Protein AF-A0A7Z9WNN6-F1 (afdb_monomer)

pLDDT: mean 88.63, std 10.88, range [36.31, 98.38]

Nearest PDB structures (foldseek):
  5lge-assembly1_A  TM=3.114E-01  e=3.946E+00  Homo sapiens
  3mas-assembly1_B  TM=3.218E-01  e=8.901E+00  Homo sapiens

Solvent-accessible surface area (backbone atoms only — not comparable to full-atom values): 5480 Å² total; per-residue (Å²): 62,36,33,39,29,43,66,72,59,66,71,49,65,70,32,79,80,49,29,61,58,52,51,53,52,53,50,53,53,38,53,52,50,24,66,78,65,77,37,61,52,46,81,41,54,44,81,74,58,46,74,66,59,38,58,78,66,49,49,76,44,80,46,72,51,85,76,91,70,68,70,85,78,54,58,70,76,60,46,45,58,54,52,52,51,59,74,66,55,77,74,132

Mean predicted aligned error: 4.32 Å

Structure (mmCIF, N/CA/C/O backbone):
data_AF-A0A7Z9WNN6-F1
#
_entry.id   AF-A0A7Z9WNN6-F1
#
loop_
_atom_site.group_PDB
_atom_site.id
_atom_site.type_symbol
_atom_site.label_atom_id
_atom_site.label_alt_id
_atom_site.label_comp_id
_atom_site.label_asym_id
_atom_site.label_entity_id
_atom_site.label_seq_id
_atom_site.pdbx_PDB_ins_code
_atom_site.Cartn_x
_atom_site.Cartn_y
_atom_site.Cartn_z
_atom_site.occupancy
_atom_site.B_iso_or_equiv
_atom_site.auth_seq_id
_atom_site.auth_comp_id
_atom_site.auth_asym_id
_atom_site.auth_atom_id
_atom_site.pdbx_PDB_model_num
ATOM 1 N N . MET A 1 1 ? -9.448 -1.527 10.137 1.00 92.81 1 MET A N 1
ATOM 2 C CA . MET A 1 1 ? -7.998 -1.451 9.866 1.00 92.81 1 MET A CA 1
ATOM 3 C C . MET A 1 1 ? -7.772 -0.652 8.586 1.00 92.81 1 MET A C 1
ATOM 5 O O . MET A 1 1 ? -8.656 -0.662 7.733 1.00 92.81 1 MET A O 1
ATOM 9 N N . ILE A 1 2 ? -6.659 0.069 8.467 1.00 95.69 2 ILE A N 1
ATOM 10 C CA . ILE A 1 2 ? -6.250 0.773 7.239 1.00 95.69 2 ILE A CA 1
ATOM 11 C C . ILE A 1 2 ? -5.331 -0.147 6.429 1.00 95.69 2 ILE A C 1
ATOM 13 O O . ILE A 1 2 ? -4.538 -0.880 7.015 1.00 95.69 2 ILE A O 1
ATOM 17 N N . CYS A 1 3 ? -5.411 -0.114 5.100 1.00 96.25 3 CYS A N 1
ATOM 18 C CA . CYS A 1 3 ? -4.400 -0.704 4.225 1.00 96.25 3 CYS A CA 1
ATOM 19 C C . CYS A 1 3 ? -3.697 0.405 3.434 1.00 96.25 3 CYS A C 1
ATOM 21 O O . CYS A 1 3 ? -4.317 1.052 2.587 1.00 96.25 3 CYS A O 1
ATOM 23 N N . TYR A 1 4 ? -2.407 0.611 3.698 1.00 97.12 4 TYR A N 1
ATOM 24 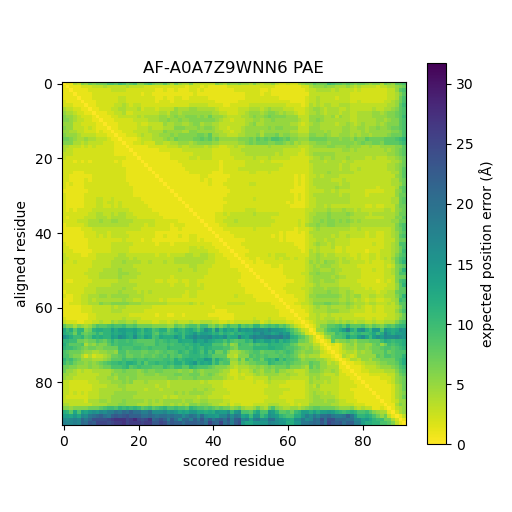C CA . TYR A 1 4 ? -1.536 1.431 2.867 1.00 97.12 4 TYR A CA 1
ATOM 25 C C . TYR A 1 4 ? -1.049 0.603 1.677 1.00 97.12 4 TYR A C 1
ATOM 27 O O . TYR A 1 4 ? -0.340 -0.392 1.840 1.00 97.12 4 TYR A O 1
ATOM 35 N N . VAL A 1 5 ? -1.470 0.994 0.482 1.00 95.19 5 VAL A N 1
ATOM 36 C CA . VAL A 1 5 ? -1.163 0.309 -0.766 1.00 95.19 5 VAL A CA 1
ATOM 37 C C . VAL A 1 5 ? 0.108 0.898 -1.353 1.00 95.19 5 VAL A C 1
ATOM 39 O O . VAL A 1 5 ? 0.102 2.025 -1.839 1.00 95.19 5 VAL A O 1
ATOM 42 N N . ASP A 1 6 ? 1.181 0.117 -1.326 1.00 94.81 6 ASP A N 1
ATOM 43 C CA . ASP A 1 6 ? 2.428 0.437 -2.010 1.00 94.81 6 ASP A CA 1
ATOM 44 C C . ASP A 1 6 ? 2.298 0.101 -3.502 1.00 94.81 6 ASP A C 1
ATOM 46 O O . ASP A 1 6 ? 2.215 -1.079 -3.871 1.00 94.81 6 ASP A O 1
ATOM 50 N N . ILE A 1 7 ? 2.272 1.141 -4.339 1.00 92.44 7 ILE A N 1
ATOM 51 C CA . ILE A 1 7 ? 2.222 1.033 -5.806 1.00 92.44 7 ILE A CA 1
ATOM 52 C C . ILE A 1 7 ? 3.601 1.161 -6.463 1.00 92.44 7 ILE A C 1
ATOM 54 O O . ILE A 1 7 ? 3.668 1.271 -7.678 1.00 92.44 7 ILE A O 1
ATOM 58 N N . GLU A 1 8 ? 4.698 1.179 -5.701 1.00 90.94 8 GLU A N 1
ATOM 59 C CA . GLU A 1 8 ? 6.039 1.356 -6.269 1.00 90.94 8 GLU A CA 1
ATOM 60 C C . GLU A 1 8 ? 6.376 0.260 -7.294 1.00 90.94 8 GLU A C 1
ATOM 62 O O . GLU A 1 8 ? 6.034 -0.914 -7.108 1.00 90.94 8 GLU A O 1
ATOM 67 N N . HIS A 1 9 ? 7.078 0.606 -8.369 1.00 87.62 9 HIS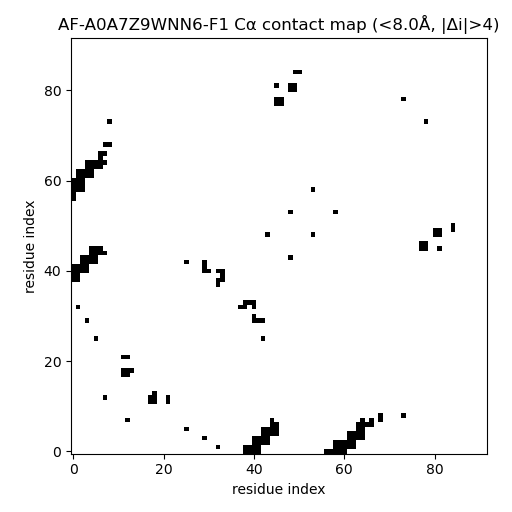 A N 1
ATOM 68 C CA . HIS A 1 9 ? 7.426 -0.364 -9.407 1.00 87.62 9 HIS A CA 1
ATOM 69 C C . HIS A 1 9 ? 8.439 -1.410 -8.896 1.00 87.62 9 HIS A C 1
ATOM 71 O O . HIS A 1 9 ? 9.291 -1.111 -8.059 1.00 87.62 9 HIS A O 1
ATOM 77 N N . GLU A 1 10 ? 8.379 -2.646 -9.406 1.00 86.12 10 GLU A N 1
ATOM 78 C CA . GLU A 1 10 ? 9.246 -3.756 -8.962 1.00 86.12 10 GLU A CA 1
ATOM 79 C C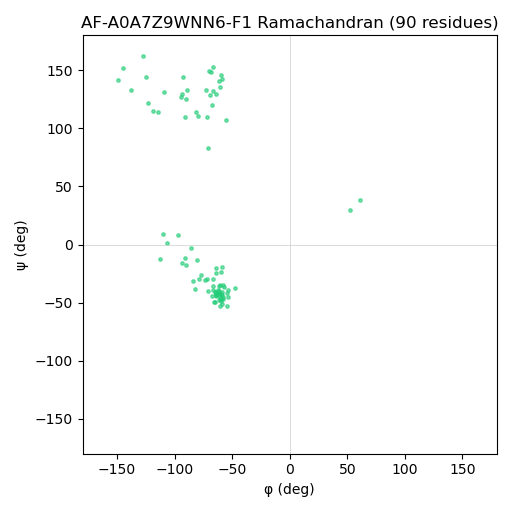 . GLU A 1 10 ? 10.742 -3.451 -9.127 1.00 86.12 10 GLU A C 1
ATOM 81 O O . GLU A 1 10 ? 11.524 -3.737 -8.228 1.00 86.12 10 GLU A O 1
ATOM 86 N N . LYS A 1 11 ? 11.112 -2.718 -10.183 1.00 86.12 11 LYS A N 1
ATOM 87 C CA . LYS A 1 11 ? 12.470 -2.179 -10.395 1.00 86.12 11 LYS A CA 1
ATOM 88 C C . LYS A 1 11 ? 13.061 -1.481 -9.159 1.00 86.12 11 LYS A C 1
ATOM 90 O O . LYS A 1 11 ? 14.255 -1.592 -8.914 1.00 86.12 11 LYS A O 1
ATOM 95 N N . VAL A 1 12 ? 12.255 -0.752 -8.379 1.00 84.88 12 VAL A N 1
ATOM 96 C CA . VAL A 1 12 ? 12.728 -0.071 -7.155 1.00 84.88 12 VAL A CA 1
ATOM 97 C C . VAL A 1 12 ? 12.977 -1.069 -6.023 1.00 84.88 12 VAL A C 1
ATOM 99 O O . VAL A 1 12 ? 13.850 -0.851 -5.186 1.00 84.88 12 VAL A O 1
ATOM 102 N N . LEU A 1 13 ? 12.220 -2.167 -5.988 1.00 85.31 13 LEU A N 1
ATOM 103 C CA . LEU A 1 13 ? 12.388 -3.229 -4.999 1.00 85.31 13 LEU A CA 1
ATOM 104 C C . LEU A 1 13 ? 13.551 -4.167 -5.327 1.00 85.31 13 LEU A C 1
ATOM 106 O O . LEU A 1 13 ? 14.142 -4.739 -4.412 1.00 85.31 13 LEU A O 1
ATOM 110 N N . GLU A 1 14 ? 13.862 -4.345 -6.606 1.00 89.88 14 GLU A N 1
ATOM 111 C CA . GLU A 1 14 ? 15.010 -5.128 -7.070 1.00 89.88 14 GLU A CA 1
ATOM 112 C C . GLU A 1 14 ? 16.328 -4.355 -6.926 1.00 89.88 14 GLU A C 1
ATOM 114 O O . GLU A 1 14 ? 17.387 -4.953 -6.736 1.00 89.88 14 GLU A O 1
ATOM 119 N N . ASP A 1 15 ? 16.261 -3.023 -6.943 1.00 90.88 15 ASP A N 1
ATOM 120 C CA . ASP A 1 15 ? 17.393 -2.135 -6.707 1.00 90.88 15 ASP A CA 1
ATOM 121 C C . ASP A 1 15 ? 17.803 -2.151 -5.221 1.00 90.88 15 ASP A C 1
ATOM 123 O O . ASP A 1 15 ? 17.110 -1.635 -4.336 1.00 90.88 15 ASP A O 1
ATOM 127 N N . SER A 1 16 ? 18.965 -2.745 -4.936 1.00 91.62 16 SER A N 1
ATOM 128 C CA . SER A 1 16 ? 19.478 -2.898 -3.572 1.00 91.62 16 SER A CA 1
ATOM 129 C C . SER A 1 16 ? 19.787 -1.578 -2.868 1.00 91.62 16 SER A C 1
ATOM 131 O O . SER A 1 16 ? 19.771 -1.547 -1.637 1.00 91.62 16 SER A O 1
ATOM 133 N N . GLU A 1 17 ? 20.061 -0.506 -3.615 1.00 91.25 17 GLU A N 1
ATOM 134 C CA . GLU A 1 17 ? 20.347 0.815 -3.052 1.00 91.25 17 GLU A CA 1
ATOM 135 C C . GLU A 1 17 ? 19.054 1.561 -2.709 1.00 91.25 17 GLU A C 1
ATOM 137 O O . GLU A 1 17 ? 18.964 2.208 -1.664 1.00 91.25 17 GLU A O 1
ATOM 142 N N . LYS A 1 18 ? 18.019 1.435 -3.548 1.00 89.12 18 LYS A N 1
ATOM 143 C CA . LYS A 1 18 ? 16.739 2.137 -3.348 1.00 89.12 18 LYS A CA 1
ATOM 144 C C . LYS A 1 18 ? 15.791 1.415 -2.397 1.00 89.12 18 LYS A C 1
ATOM 146 O O . LYS A 1 18 ? 15.038 2.071 -1.670 1.00 89.12 18 LYS A O 1
ATOM 151 N N . ARG A 1 19 ? 15.834 0.080 -2.350 1.00 91.19 19 ARG A N 1
ATOM 152 C CA . ARG A 1 19 ? 14.927 -0.736 -1.528 1.00 91.19 19 ARG A CA 1
ATOM 153 C C . ARG A 1 19 ? 14.901 -0.334 -0.042 1.00 91.19 19 ARG A C 1
ATOM 155 O O . ARG A 1 19 ? 13.797 -0.234 0.499 1.00 91.19 19 ARG A O 1
ATOM 162 N N . PRO A 1 20 ? 16.034 -0.084 0.650 1.00 94.62 20 PRO A N 1
ATOM 163 C CA . PRO A 1 20 ? 16.007 0.318 2.058 1.00 94.62 20 PRO A CA 1
ATOM 164 C C . PRO A 1 20 ? 15.301 1.659 2.286 1.00 94.62 20 PRO A C 1
ATOM 166 O O . PRO A 1 20 ? 14.491 1.775 3.206 1.00 94.62 20 PRO A O 1
ATOM 169 N N . ALA A 1 21 ? 15.562 2.652 1.430 1.00 93.00 21 ALA A N 1
ATOM 170 C CA . ALA A 1 21 ? 14.928 3.966 1.519 1.00 93.00 21 ALA A CA 1
ATOM 171 C C . ALA A 1 21 ? 13.412 3.878 1.279 1.00 93.00 21 ALA A C 1
ATOM 173 O O . ALA A 1 21 ? 12.626 4.490 2.004 1.00 93.00 21 ALA A O 1
ATOM 174 N N . HIS A 1 22 ? 12.991 3.057 0.313 1.00 93.62 22 HIS A N 1
ATOM 175 C CA . HIS A 1 22 ? 11.575 2.803 0.049 1.00 93.62 22 HIS A CA 1
ATOM 176 C C . HIS A 1 22 ? 10.868 2.114 1.225 1.00 93.62 22 HIS A C 1
ATOM 178 O O . HIS A 1 22 ? 9.785 2.535 1.636 1.00 93.62 22 HIS A O 1
ATOM 184 N N . LEU A 1 23 ? 11.494 1.093 1.822 1.00 94.38 23 LEU A N 1
ATOM 185 C CA . LEU A 1 23 ? 10.947 0.428 3.007 1.00 94.38 23 LEU A CA 1
ATOM 186 C C . LEU A 1 23 ? 10.799 1.408 4.177 1.00 94.38 23 LEU A C 1
ATOM 188 O O . LEU A 1 23 ? 9.743 1.443 4.809 1.00 94.38 23 LEU A O 1
ATOM 192 N N . ALA A 1 24 ? 11.824 2.225 4.440 1.00 96.19 24 ALA A N 1
ATOM 193 C CA . ALA A 1 24 ? 11.784 3.238 5.492 1.00 96.19 24 ALA A CA 1
ATOM 194 C C . ALA A 1 24 ? 10.631 4.231 5.274 1.00 96.19 24 ALA A C 1
ATOM 196 O O . ALA A 1 24 ? 9.870 4.497 6.203 1.00 96.19 24 ALA A O 1
ATOM 197 N N . ARG A 1 25 ? 10.432 4.694 4.031 1.00 94.94 25 ARG A N 1
ATOM 198 C CA . ARG A 1 25 ? 9.294 5.541 3.643 1.00 94.94 25 ARG A CA 1
ATOM 199 C C . ARG A 1 25 ? 7.951 4.865 3.925 1.00 94.94 25 ARG A C 1
ATOM 201 O O . ARG A 1 25 ? 7.065 5.487 4.503 1.00 94.94 25 ARG A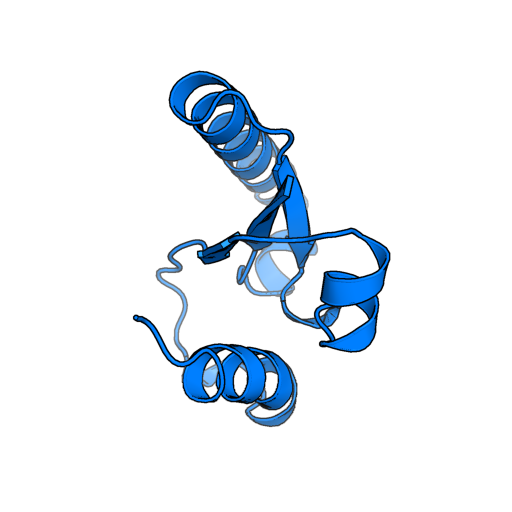 O 1
ATOM 208 N N . CYS A 1 26 ? 7.790 3.597 3.548 1.00 96.69 26 CYS A N 1
ATOM 209 C CA . CYS A 1 26 ? 6.550 2.862 3.802 1.00 96.69 26 CYS A CA 1
ATOM 210 C C . CYS A 1 26 ? 6.261 2.709 5.304 1.00 96.69 26 CYS A C 1
ATOM 212 O O . CYS A 1 26 ? 5.106 2.814 5.719 1.00 96.69 26 CYS A O 1
ATOM 214 N N . MET A 1 27 ? 7.292 2.470 6.120 1.00 97.94 27 MET A N 1
ATOM 215 C CA . MET A 1 27 ? 7.138 2.335 7.572 1.00 97.94 27 MET A CA 1
ATOM 216 C C . MET A 1 27 ? 6.818 3.671 8.246 1.00 97.94 27 MET A C 1
ATOM 218 O O . MET A 1 27 ? 5.943 3.710 9.105 1.00 97.94 27 MET A O 1
ATOM 222 N N . ASP A 1 28 ? 7.452 4.765 7.823 1.00 98.06 28 ASP A N 1
ATOM 223 C CA . ASP A 1 28 ? 7.130 6.114 8.305 1.00 98.06 28 ASP A CA 1
ATOM 224 C C . ASP A 1 28 ? 5.664 6.478 8.009 1.00 98.06 28 ASP A C 1
ATOM 226 O O . ASP A 1 28 ? 4.929 6.883 8.908 1.00 98.06 28 ASP A O 1
ATOM 230 N N . VAL A 1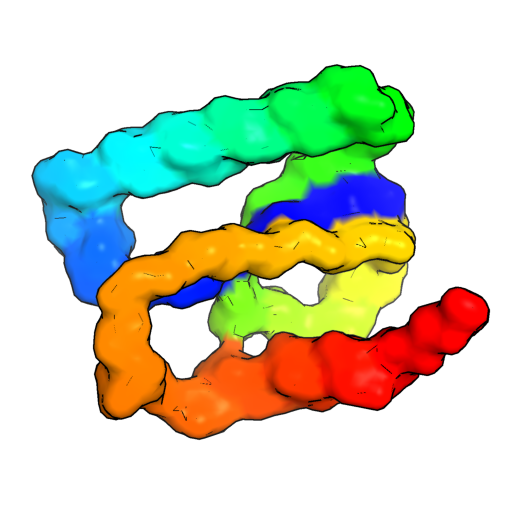 29 ? 5.182 6.228 6.785 1.00 97.56 29 VAL A N 1
ATOM 231 C CA . VAL A 1 29 ? 3.769 6.464 6.436 1.00 97.56 29 VAL A CA 1
ATOM 232 C C . VAL A 1 29 ? 2.827 5.569 7.243 1.00 97.56 29 VAL A C 1
ATOM 234 O O . VAL A 1 29 ? 1.808 6.056 7.734 1.00 97.56 29 VAL A O 1
ATOM 237 N N . LYS A 1 30 ? 3.158 4.282 7.423 1.00 98.06 30 LYS A N 1
ATOM 238 C CA . LYS A 1 30 ? 2.381 3.368 8.275 1.00 98.06 30 LYS A CA 1
ATOM 239 C C . LYS A 1 30 ? 2.213 3.946 9.679 1.00 98.06 30 LYS A C 1
ATOM 241 O O . LYS A 1 30 ? 1.079 4.058 10.133 1.00 98.06 30 LYS A O 1
ATOM 246 N N . LEU A 1 31 ? 3.310 4.326 10.334 1.00 98.38 31 LEU A N 1
ATOM 247 C CA . LEU A 1 31 ? 3.282 4.835 11.707 1.00 98.38 31 LEU A CA 1
ATOM 248 C C . LEU A 1 31 ? 2.453 6.119 11.817 1.00 98.38 31 LEU A C 1
ATOM 250 O O . LEU A 1 31 ? 1.609 6.219 12.703 1.00 98.38 31 LEU A O 1
ATOM 254 N N . ARG A 1 32 ? 2.607 7.054 10.871 1.00 98.12 32 ARG A N 1
ATOM 255 C CA . ARG A 1 32 ? 1.801 8.287 10.832 1.00 98.12 32 ARG A CA 1
ATOM 256 C C . ARG A 1 32 ? 0.311 8.006 10.662 1.00 98.12 32 ARG A C 1
ATOM 258 O O . ARG A 1 32 ? -0.514 8.641 11.308 1.00 98.12 32 ARG A O 1
ATOM 265 N N . LEU A 1 33 ? -0.053 7.059 9.796 1.00 97.88 33 LEU A N 1
ATOM 266 C CA . LEU A 1 33 ? -1.453 6.669 9.613 1.00 97.88 33 LEU A CA 1
ATOM 267 C C . LEU A 1 33 ? -2.028 6.045 10.885 1.00 97.88 33 LEU A C 1
ATOM 269 O O . LEU A 1 33 ? -3.170 6.340 11.235 1.00 97.88 33 LEU A O 1
ATOM 273 N N . GLU A 1 34 ? -1.259 5.207 11.580 1.00 98.25 34 GLU A N 1
ATOM 274 C CA . GLU A 1 34 ? -1.681 4.609 12.852 1.00 98.25 34 GLU A CA 1
ATOM 275 C C . GLU A 1 34 ? -1.874 5.668 13.938 1.00 98.25 34 GLU A C 1
ATOM 277 O O . GLU A 1 34 ? -2.894 5.649 14.625 1.00 98.25 34 GLU A O 1
ATOM 282 N N . GLU A 1 35 ? -0.951 6.626 14.035 1.00 98.38 35 GLU A N 1
ATOM 283 C CA . GLU A 1 35 ? -1.027 7.754 14.964 1.00 98.38 35 GLU A CA 1
ATOM 284 C C . GLU A 1 35 ? -2.266 8.625 14.706 1.00 98.38 35 GLU A C 1
ATOM 286 O O . GLU A 1 35 ? -3.077 8.835 15.607 1.00 98.38 35 GLU A O 1
ATOM 291 N N . ILE A 1 36 ? -2.462 9.081 13.465 1.00 97.56 36 ILE A N 1
ATOM 292 C CA . ILE A 1 36 ? -3.555 9.999 13.105 1.00 97.56 36 ILE A CA 1
ATOM 293 C C . ILE A 1 36 ? -4.925 9.329 13.249 1.00 97.56 36 ILE A C 1
ATOM 295 O O . ILE A 1 36 ? -5.895 9.964 13.659 1.00 97.56 36 ILE A O 1
ATOM 299 N N . SER A 1 37 ? -5.031 8.051 12.882 1.00 96.19 37 SER A N 1
ATOM 300 C CA . SER A 1 37 ? -6.322 7.358 12.836 1.00 96.19 37 SER A CA 1
ATOM 301 C C . SER A 1 37 ? -6.673 6.599 14.112 1.00 96.19 37 SER A C 1
ATOM 303 O O . SER A 1 37 ? -7.825 6.192 14.269 1.00 96.19 37 SER A O 1
ATOM 305 N N . SER A 1 38 ? -5.703 6.348 15.000 1.00 96.75 38 SER A N 1
ATOM 306 C CA . SER A 1 38 ? -5.845 5.387 16.104 1.00 96.75 38 SER A CA 1
ATOM 307 C C . SER A 1 38 ? -6.325 4.000 15.633 1.00 96.75 38 SER A C 1
ATOM 309 O O . SER A 1 38 ? -7.042 3.292 16.344 1.00 96.75 38 SER A O 1
ATOM 311 N N . GLN A 1 39 ? -5.985 3.607 14.400 1.00 96.38 39 GLN A N 1
ATOM 312 C CA . GLN A 1 39 ? -6.307 2.307 13.808 1.00 96.38 39 GLN A CA 1
ATOM 313 C C . GLN A 1 39 ? -5.025 1.624 13.324 1.00 96.38 39 GLN A C 1
ATOM 315 O O . GLN A 1 39 ? -4.172 2.302 12.762 1.00 96.38 39 GLN A O 1
ATOM 320 N N . PRO A 1 40 ? -4.907 0.287 13.421 1.00 96.88 40 PRO A N 1
ATOM 321 C CA . PRO A 1 40 ? -3.793 -0.428 12.806 1.00 96.88 40 PRO 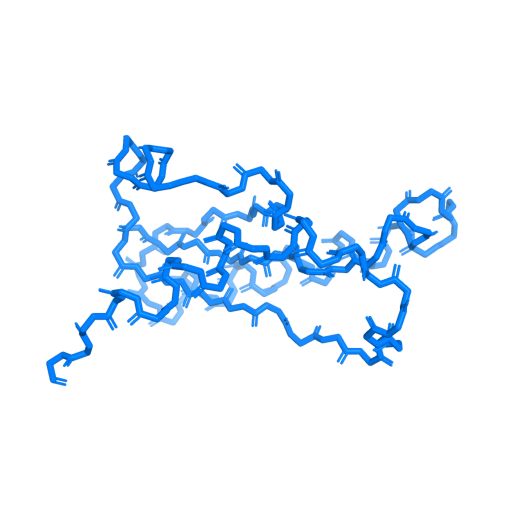A CA 1
ATOM 322 C C . PRO A 1 40 ? -3.750 -0.213 11.287 1.00 96.88 40 PRO A C 1
ATOM 324 O O . PRO A 1 40 ? -4.802 -0.141 10.636 1.00 96.88 40 PRO A O 1
ATOM 327 N N . CYS A 1 41 ? -2.542 -0.178 10.726 1.00 97.69 41 CYS A N 1
ATOM 328 C CA . CYS A 1 41 ? -2.285 0.008 9.302 1.00 97.69 41 CYS A CA 1
ATOM 329 C C . CYS A 1 41 ? -1.452 -1.150 8.734 1.00 97.69 41 CYS A C 1
ATOM 331 O O . CYS A 1 41 ? -0.334 -1.415 9.176 1.00 97.69 41 CYS A O 1
ATOM 333 N N . LEU A 1 42 ? -1.976 -1.846 7.730 1.00 96.81 42 LEU A N 1
ATOM 334 C CA . LEU A 1 42 ? -1.251 -2.873 6.987 1.00 96.81 42 LEU A CA 1
ATOM 335 C C . LEU A 1 42 ? -0.609 -2.250 5.745 1.00 96.81 42 LEU A C 1
ATOM 337 O O . LEU A 1 42 ? -1.298 -1.597 4.969 1.00 96.81 42 LEU A O 1
ATOM 341 N N . VAL A 1 43 ? 0.686 -2.479 5.523 1.00 96.88 43 VAL A N 1
ATOM 342 C CA . VAL A 1 43 ? 1.342 -2.117 4.257 1.00 96.88 43 VAL A CA 1
ATOM 343 C C . VAL A 1 43 ? 1.243 -3.294 3.299 1.00 96.88 43 VAL A C 1
ATOM 345 O O . VAL A 1 43 ? 1.672 -4.398 3.634 1.00 96.88 43 VAL A O 1
ATOM 348 N N . GLN A 1 44 ? 0.702 -3.061 2.105 1.00 95.38 44 GLN A N 1
ATOM 349 C CA . GLN A 1 44 ? 0.516 -4.107 1.109 1.00 95.38 44 GLN A CA 1
ATOM 350 C C . GLN A 1 44 ? 0.878 -3.630 -0.297 1.00 95.38 44 GLN A C 1
ATOM 352 O O . GLN A 1 44 ? 0.427 -2.590 -0.758 1.00 95.38 44 GLN A O 1
ATOM 357 N N . ARG A 1 45 ? 1.650 -4.450 -1.014 1.00 93.62 45 ARG A N 1
ATOM 358 C CA . ARG A 1 45 ? 1.908 -4.289 -2.453 1.00 93.62 45 ARG A CA 1
ATOM 359 C C . ARG A 1 45 ? 0.612 -4.375 -3.259 1.00 93.62 45 ARG A C 1
ATOM 361 O O . ARG A 1 45 ? -0.153 -5.321 -3.050 1.00 93.62 45 ARG A O 1
ATOM 368 N N . TYR A 1 46 ? 0.432 -3.475 -4.224 1.00 90.94 46 TYR A N 1
ATOM 369 C CA . TYR A 1 46 ? -0.743 -3.437 -5.104 1.00 90.94 46 TYR A CA 1
ATOM 370 C C . TYR A 1 46 ? -1.019 -4.772 -5.823 1.00 90.94 46 TYR A C 1
ATOM 372 O O . TYR A 1 46 ? -2.158 -5.230 -5.831 1.00 90.94 46 TYR A O 1
ATOM 380 N N . LEU A 1 47 ? 0.031 -5.470 -6.275 1.00 91.00 47 LEU A N 1
ATOM 381 C CA . LEU A 1 47 ? -0.036 -6.793 -6.924 1.00 91.00 47 LEU A CA 1
ATOM 382 C C . LEU A 1 47 ? -0.683 -7.893 -6.072 1.00 91.00 47 LEU A C 1
ATOM 384 O O . LEU A 1 47 ? -1.060 -8.951 -6.568 1.00 91.00 47 LEU A O 1
ATOM 388 N N . ARG A 1 48 ? -0.755 -7.697 -4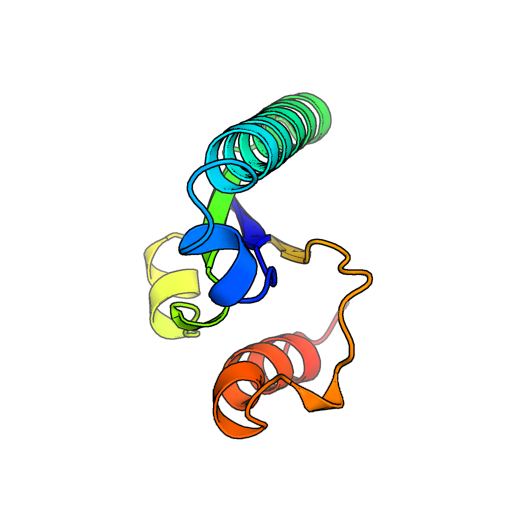.755 1.00 90.75 48 ARG A N 1
ATOM 389 C CA . ARG A 1 48 ? -1.286 -8.691 -3.814 1.00 90.75 48 ARG A CA 1
ATOM 390 C C . ARG A 1 48 ? -2.662 -8.305 -3.279 1.00 90.75 48 ARG A C 1
ATOM 392 O O . ARG A 1 48 ? -3.195 -9.043 -2.444 1.00 90.75 48 ARG A O 1
ATOM 399 N N . LEU A 1 49 ? -3.223 -7.183 -3.724 1.00 89.50 49 LEU A N 1
ATOM 400 C CA . LEU A 1 49 ? -4.564 -6.770 -3.346 1.00 89.50 49 LEU A CA 1
ATOM 401 C C . LEU A 1 49 ? -5.604 -7.639 -4.037 1.00 89.50 49 LEU A C 1
ATOM 403 O O . LEU A 1 49 ? -5.550 -7.870 -5.236 1.00 89.50 49 LEU A O 1
ATOM 407 N N . THR A 1 50 ? -6.573 -8.093 -3.254 1.00 90.62 50 THR A N 1
ATOM 408 C CA . THR A 1 50 ? -7.806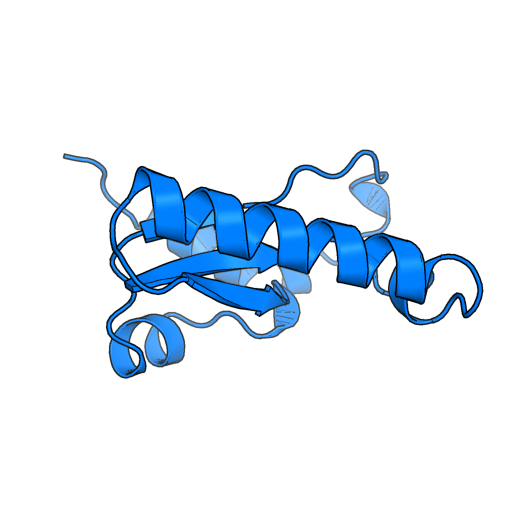 -8.707 -3.748 1.00 90.62 50 THR A CA 1
ATOM 409 C C . THR A 1 50 ? -8.927 -8.304 -2.805 1.00 90.62 50 THR A C 1
ATOM 411 O O . THR A 1 50 ? -8.678 -8.101 -1.611 1.00 90.62 50 THR A O 1
ATOM 414 N N . ARG A 1 51 ? -10.166 -8.237 -3.298 1.00 89.38 51 ARG A N 1
ATOM 415 C CA . ARG A 1 51 ? -11.331 -7.997 -2.424 1.00 89.38 51 ARG A CA 1
ATOM 416 C C . ARG A 1 51 ? -11.418 -8.992 -1.269 1.00 89.38 51 ARG A C 1
ATOM 418 O O . ARG A 1 51 ? -11.683 -8.584 -0.143 1.00 89.38 51 ARG A O 1
ATOM 425 N N . GLN A 1 52 ? -11.145 -10.269 -1.543 1.00 90.38 52 GLN A N 1
ATOM 426 C CA . GLN A 1 52 ? -11.192 -11.324 -0.531 1.00 90.38 52 GLN A CA 1
ATOM 427 C C . GLN A 1 52 ? -10.225 -11.032 0.620 1.00 90.38 52 GLN A C 1
ATOM 429 O O . GLN A 1 52 ? -10.647 -10.971 1.767 1.00 90.38 52 GLN A O 1
ATOM 434 N N . ARG A 1 53 ? -8.953 -10.737 0.317 1.00 92.12 53 ARG A N 1
ATOM 435 C CA . ARG A 1 53 ? -7.958 -10.400 1.349 1.00 92.12 53 ARG A CA 1
ATOM 436 C C . ARG A 1 53 ? -8.345 -9.169 2.162 1.00 92.12 53 ARG A C 1
ATOM 438 O O . ARG A 1 53 ? -8.197 -9.172 3.378 1.00 92.12 53 ARG A O 1
ATOM 445 N N . LEU A 1 54 ? -8.850 -8.125 1.503 1.00 92.06 54 LEU A N 1
ATOM 446 C CA . LEU A 1 54 ? -9.293 -6.912 2.192 1.00 92.06 54 LEU A CA 1
ATOM 447 C C . LEU A 1 54 ? -10.439 -7.201 3.174 1.00 92.06 54 LEU A C 1
ATOM 449 O O . LEU A 1 54 ? -10.428 -6.675 4.287 1.00 92.06 54 LEU A O 1
ATOM 453 N N . SER A 1 55 ? -11.381 -8.063 2.782 1.00 91.44 55 SER A N 1
ATOM 454 C CA . SER A 1 55 ? -12.463 -8.539 3.647 1.00 91.44 55 SER A CA 1
ATOM 455 C C . SER A 1 55 ? -11.933 -9.374 4.816 1.00 91.44 55 SER A C 1
ATOM 457 O O . SER A 1 55 ? -12.269 -9.091 5.964 1.00 91.44 55 SER A O 1
ATOM 459 N N . ASP A 1 56 ? -11.069 -10.355 4.543 1.00 94.00 56 ASP A N 1
ATOM 460 C CA . ASP A 1 56 ? -10.512 -11.270 5.552 1.00 94.00 56 ASP A CA 1
ATOM 461 C C . ASP A 1 56 ? -9.714 -10.525 6.632 1.00 94.00 56 ASP A C 1
ATOM 463 O O . ASP A 1 56 ? -9.734 -10.893 7.805 1.00 94.00 56 ASP A O 1
ATOM 467 N N . TRP A 1 57 ? -9.026 -9.445 6.252 1.00 93.00 57 TRP A N 1
ATOM 468 C CA . TRP A 1 57 ? -8.265 -8.595 7.171 1.00 93.00 57 TRP A CA 1
ATOM 469 C C . TRP A 1 57 ? -9.104 -7.497 7.845 1.00 93.00 57 TRP A C 1
ATOM 471 O O . TRP A 1 57 ? -8.578 -6.737 8.662 1.00 93.00 57 TRP A O 1
ATOM 481 N N . GLY A 1 58 ? -10.391 -7.363 7.506 1.00 92.56 58 GLY A N 1
ATOM 482 C CA . GLY A 1 58 ? -11.251 -6.303 8.039 1.00 92.56 58 GLY A CA 1
ATOM 483 C C . GLY A 1 58 ? -10.750 -4.893 7.690 1.00 92.56 58 GLY A C 1
ATOM 484 O O . GLY A 1 58 ? -10.782 -3.974 8.529 1.00 92.56 58 GLY A O 1
ATOM 485 N N . ILE A 1 59 ? -10.231 -4.715 6.470 1.00 93.81 59 ILE A N 1
ATOM 486 C CA . ILE A 1 59 ? -9.805 -3.408 5.968 1.00 93.81 59 ILE A CA 1
ATOM 487 C C . ILE A 1 59 ? -11.038 -2.533 5.735 1.00 93.81 59 ILE A C 1
ATOM 489 O O . ILE A 1 59 ? -11.985 -2.929 5.066 1.00 93.81 59 ILE A O 1
ATOM 493 N N . ARG A 1 60 ? -11.012 -1.323 6.298 1.00 90.50 60 ARG A N 1
ATOM 494 C CA . ARG A 1 60 ? -12.098 -0.330 6.214 1.00 90.50 60 ARG A CA 1
ATOM 495 C C . ARG A 1 60 ? -11.721 0.913 5.414 1.00 90.50 60 ARG A C 1
ATOM 497 O O . ARG A 1 60 ? -12.591 1.712 5.101 1.00 90.50 60 ARG A O 1
ATOM 504 N N . ALA A 1 61 ? -10.436 1.090 5.119 1.00 91.69 61 ALA A N 1
ATOM 505 C CA . ALA A 1 61 ? -9.931 2.213 4.345 1.00 91.69 61 ALA A CA 1
ATOM 506 C C . ALA A 1 61 ? -8.695 1.792 3.549 1.00 91.69 61 ALA A C 1
ATOM 508 O O . ALA A 1 61 ? -7.849 1.048 4.057 1.00 91.69 61 ALA A O 1
ATOM 509 N N . LEU A 1 62 ? -8.590 2.301 2.322 1.00 92.62 62 LEU A N 1
ATOM 510 C CA . LEU A 1 62 ? -7.412 2.174 1.472 1.00 92.62 62 LEU A CA 1
ATOM 511 C C . LEU A 1 62 ? -6.727 3.534 1.364 1.00 92.62 62 LEU A C 1
ATOM 513 O O . LEU A 1 62 ? -7.377 4.531 1.066 1.00 92.62 62 LEU A O 1
ATOM 517 N N . VAL A 1 63 ? -5.415 3.560 1.573 1.00 94.12 63 VAL A N 1
ATOM 518 C CA . VAL A 1 63 ? -4.570 4.729 1.309 1.00 94.12 63 VAL A CA 1
ATOM 519 C C . VAL A 1 63 ? -3.555 4.311 0.263 1.00 94.12 63 VAL A C 1
ATOM 521 O O . VAL A 1 63 ? -2.747 3.430 0.522 1.00 94.12 63 VAL A O 1
ATOM 524 N N . ILE A 1 64 ? -3.600 4.903 -0.923 1.00 92.56 64 ILE A N 1
ATOM 525 C CA . ILE A 1 64 ? -2.731 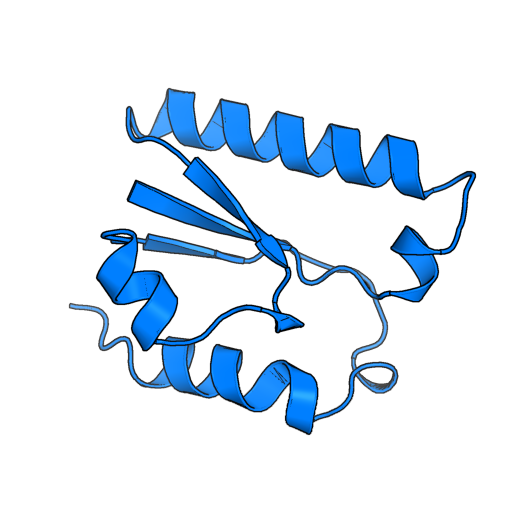4.512 -2.036 1.00 92.56 64 ILE A CA 1
ATOM 526 C C . ILE A 1 64 ? -1.504 5.416 -2.023 1.00 92.56 64 ILE A C 1
ATOM 528 O O . ILE A 1 64 ? -1.636 6.638 -1.969 1.00 92.56 64 ILE A O 1
ATOM 532 N N . SER A 1 65 ? -0.306 4.831 -2.032 1.00 91.00 65 SER A N 1
ATOM 533 C CA . SER A 1 65 ? 0.924 5.608 -2.127 1.00 91.00 65 SER A CA 1
ATOM 534 C C . SER A 1 65 ? 0.948 6.387 -3.440 1.00 91.00 65 SER A C 1
ATOM 536 O O . SER A 1 65 ? 0.577 5.850 -4.477 1.00 91.00 65 SER A O 1
ATOM 538 N N . GLY A 1 66 ? 1.436 7.625 -3.430 1.00 79.62 66 GLY A N 1
ATOM 539 C CA . GLY A 1 66 ? 1.819 8.274 -4.681 1.00 79.62 66 GLY A CA 1
ATOM 540 C C . GLY A 1 66 ? 3.028 7.570 -5.301 1.00 79.62 66 GLY A C 1
ATOM 541 O O . GLY A 1 66 ? 3.854 7.002 -4.580 1.00 79.62 66 GLY A O 1
ATOM 542 N N . ASN A 1 67 ? 3.147 7.642 -6.621 1.00 69.69 67 ASN A N 1
ATOM 543 C CA . ASN A 1 67 ? 4.385 7.373 -7.339 1.00 69.69 67 ASN A CA 1
ATOM 544 C C . ASN A 1 67 ? 4.695 8.565 -8.263 1.00 69.69 67 ASN A C 1
ATOM 546 O O . ASN A 1 67 ? 3.832 9.396 -8.543 1.00 69.69 67 ASN A O 1
ATOM 550 N N . VAL A 1 68 ? 5.948 8.661 -8.701 1.00 66.25 68 VAL A N 1
ATOM 551 C CA . VAL A 1 68 ? 6.376 9.553 -9.801 1.00 66.25 68 VAL A CA 1
ATOM 552 C C . VAL A 1 68 ? 6.750 8.710 -11.032 1.00 66.25 68 VAL A C 1
ATOM 554 O O . VAL A 1 68 ? 7.325 9.201 -11.996 1.00 66.25 68 VAL A O 1
ATOM 557 N N . ALA A 1 69 ? 6.465 7.407 -10.982 1.00 67.81 69 ALA A N 1
ATOM 558 C CA . ALA A 1 69 ? 6.819 6.463 -12.026 1.00 67.81 69 ALA A CA 1
ATOM 559 C C . ALA A 1 69 ? 5.976 6.698 -13.285 1.00 67.81 69 ALA A C 1
ATOM 561 O O . ALA A 1 69 ? 4.818 7.110 -13.205 1.00 67.81 69 ALA A O 1
ATOM 562 N N . ASP A 1 70 ? 6.558 6.392 -14.441 1.00 77.06 70 ASP A N 1
ATOM 563 C CA . ASP A 1 70 ? 5.822 6.386 -15.697 1.00 77.06 70 ASP A CA 1
ATOM 564 C C . ASP A 1 70 ? 4.795 5.244 -15.678 1.00 77.06 70 ASP A C 1
ATOM 566 O O . ASP A 1 70 ? 5.142 4.069 -15.536 1.00 77.06 70 ASP A O 1
ATOM 570 N N . TRP A 1 71 ? 3.516 5.596 -15.805 1.00 78.56 71 TRP A N 1
ATOM 571 C CA . TRP A 1 71 ? 2.407 4.644 -15.832 1.00 78.56 71 TRP A CA 1
ATOM 572 C C . TRP A 1 71 ? 2.521 3.646 -16.989 1.00 78.56 71 TRP A C 1
ATOM 574 O O . TRP A 1 71 ? 1.984 2.548 -16.878 1.00 78.56 71 TRP A O 1
ATOM 584 N N . ALA A 1 72 ? 3.248 3.992 -18.058 1.00 80.06 72 ALA A N 1
ATOM 585 C CA . ALA A 1 72 ? 3.515 3.095 -19.178 1.00 80.06 72 ALA A CA 1
ATOM 586 C C . ALA A 1 72 ? 4.343 1.857 -18.786 1.00 80.06 72 ALA A C 1
ATOM 588 O O . ALA A 1 72 ? 4.316 0.859 -19.502 1.00 80.06 72 ALA A O 1
ATOM 589 N N . GLU A 1 73 ? 5.065 1.897 -17.661 1.00 80.75 73 GLU A N 1
ATOM 590 C CA . GLU A 1 73 ? 5.822 0.740 -17.169 1.00 80.75 73 GLU A CA 1
ATOM 591 C C . GLU A 1 73 ? 4.953 -0.283 -16.421 1.00 80.75 73 GLU A C 1
ATOM 593 O O . GLU A 1 73 ? 5.401 -1.403 -16.188 1.00 80.75 73 GLU A O 1
ATOM 598 N N . TYR A 1 74 ? 3.717 0.067 -16.056 1.00 78.50 74 TYR A N 1
ATOM 599 C CA . TYR A 1 74 ? 2.822 -0.826 -15.324 1.00 78.50 74 TYR A CA 1
ATOM 600 C C . TYR A 1 74 ? 2.000 -1.675 -16.288 1.00 78.50 74 TYR A C 1
ATOM 602 O O . TYR A 1 74 ? 1.371 -1.165 -17.217 1.00 78.50 74 TYR A O 1
ATOM 610 N N . GLY A 1 75 ? 1.931 -2.979 -16.023 1.00 80.50 75 GLY A N 1
ATOM 611 C CA . GLY A 1 75 ? 0.989 -3.851 -16.707 1.00 80.50 75 GLY A CA 1
ATOM 612 C C . GLY A 1 75 ? -0.451 -3.453 -16.378 1.00 80.50 75 GLY A C 1
ATOM 613 O O . GLY A 1 75 ? -0.829 -3.347 -15.211 1.00 80.50 75 GLY A O 1
ATOM 614 N N . GLU A 1 76 ? -1.298 -3.281 -17.394 1.00 77.44 76 GLU A N 1
ATOM 615 C CA . GLU A 1 76 ? -2.721 -2.974 -17.182 1.00 77.44 76 GLU A CA 1
ATOM 616 C C . GLU A 1 76 ? -3.408 -4.050 -16.317 1.00 77.44 76 GLU A C 1
ATOM 618 O O . GLU A 1 76 ? -4.217 -3.741 -15.439 1.00 77.44 76 GLU A O 1
ATOM 623 N N . ALA A 1 77 ? -3.019 -5.316 -16.506 1.00 81.31 77 ALA A N 1
ATOM 624 C CA . ALA A 1 77 ? -3.499 -6.446 -15.716 1.00 81.31 77 ALA A CA 1
ATOM 625 C C . ALA A 1 77 ? -3.143 -6.330 -14.223 1.00 81.31 77 ALA A C 1
ATOM 627 O O . ALA A 1 77 ? -3.956 -6.691 -13.370 1.00 81.31 77 ALA A O 1
ATOM 628 N N . ASP A 1 78 ? -1.973 -5.775 -13.908 1.00 84.12 78 ASP A N 1
ATOM 629 C CA . ASP A 1 78 ? -1.457 -5.655 -12.544 1.00 84.12 78 ASP A CA 1
ATOM 630 C C . ASP A 1 78 ? -2.222 -4.604 -11.729 1.00 84.12 78 ASP A C 1
ATOM 632 O O . ASP A 1 78 ? -2.391 -4.727 -10.513 1.00 84.12 78 ASP A O 1
ATOM 636 N N . LEU A 1 79 ? -2.739 -3.577 -12.408 1.00 85.94 79 LEU A N 1
ATOM 637 C CA . LEU A 1 79 ? -3.545 -2.516 -11.803 1.00 85.94 79 LEU A CA 1
ATOM 638 C C . LEU A 1 79 ? -5.048 -2.829 -11.812 1.00 85.94 79 LEU A C 1
ATOM 640 O O . LEU A 1 79 ? -5.807 -2.211 -11.060 1.00 85.94 79 LEU A O 1
ATOM 644 N N . ALA A 1 80 ? -5.500 -3.781 -12.633 1.00 87.31 80 ALA A N 1
ATOM 645 C CA . ALA A 1 80 ? -6.917 -4.019 -12.898 1.00 87.31 80 ALA A CA 1
ATOM 646 C C . ALA A 1 80 ? -7.740 -4.319 -11.633 1.00 87.31 80 ALA A C 1
ATOM 648 O O . ALA A 1 80 ? -8.824 -3.756 -11.457 1.00 87.31 80 ALA A O 1
ATOM 649 N N . GLU A 1 81 ? -7.241 -5.178 -10.737 1.00 87.06 81 GLU A N 1
ATOM 650 C CA . GLU A 1 81 ? -7.950 -5.534 -9.497 1.00 87.06 81 GLU A CA 1
ATOM 651 C C . GLU A 1 81 ? -8.043 -4.339 -8.541 1.00 87.06 81 GLU A C 1
ATOM 653 O O . GLU A 1 81 ? -9.122 -4.043 -8.027 1.00 87.06 81 GLU A O 1
ATOM 658 N N . MET A 1 82 ? -6.952 -3.591 -8.366 1.00 88.81 82 MET A N 1
ATOM 659 C CA . MET A 1 82 ? -6.944 -2.379 -7.545 1.00 88.81 82 MET A CA 1
ATOM 660 C C . MET A 1 82 ? -7.918 -1.328 -8.099 1.00 88.81 82 MET A C 1
ATOM 662 O O . MET A 1 82 ? -8.757 -0.817 -7.358 1.00 88.81 82 MET A O 1
ATOM 666 N N . CYS A 1 83 ? -7.886 -1.065 -9.407 1.00 88.62 83 CYS A N 1
ATOM 667 C CA . CYS A 1 83 ? -8.826 -0.165 -10.078 1.00 88.62 83 CYS A CA 1
ATOM 668 C C . CYS A 1 83 ? -10.283 -0.613 -9.905 1.00 88.62 83 CYS A C 1
ATOM 670 O O . CYS A 1 83 ? -11.163 0.214 -9.667 1.00 88.62 83 CYS A O 1
ATOM 672 N N . ARG A 1 84 ? -10.556 -1.919 -9.986 1.00 88.81 84 ARG A N 1
ATOM 673 C CA . ARG A 1 84 ? -11.893 -2.487 -9.765 1.00 88.81 84 ARG A CA 1
ATOM 674 C C . ARG A 1 84 ? -12.355 -2.340 -8.314 1.00 88.81 84 ARG A C 1
ATOM 676 O O . ARG A 1 84 ? -13.549 -2.164 -8.079 1.00 88.81 84 ARG A O 1
ATOM 683 N N . ILE A 1 85 ? -11.451 -2.446 -7.342 1.00 88.38 85 ILE A N 1
ATOM 684 C CA . ILE A 1 85 ? -11.747 -2.196 -5.925 1.00 88.38 85 ILE A CA 1
ATOM 685 C C . ILE A 1 85 ? -12.086 -0.718 -5.719 1.00 88.38 85 ILE A C 1
ATOM 687 O O . ILE A 1 85 ? -13.139 -0.425 -5.167 1.00 88.38 85 ILE A O 1
ATOM 691 N N . ILE A 1 86 ? -11.252 0.193 -6.229 1.00 87.81 86 ILE A N 1
ATOM 692 C CA . ILE A 1 86 ? -11.449 1.646 -6.104 1.00 87.81 86 ILE A CA 1
ATOM 693 C C . ILE A 1 86 ? -12.775 2.077 -6.734 1.00 87.81 86 ILE A C 1
ATOM 695 O O . ILE A 1 86 ? -13.553 2.776 -6.100 1.00 87.81 86 ILE A O 1
ATOM 699 N N . ARG A 1 87 ? -13.064 1.637 -7.965 1.00 88.38 87 ARG A N 1
ATOM 700 C CA . ARG A 1 87 ? -14.291 2.023 -8.685 1.00 88.38 87 ARG A CA 1
ATOM 701 C C . ARG A 1 87 ? -15.569 1.483 -8.050 1.00 88.38 87 ARG A C 1
ATOM 703 O O . ARG A 1 87 ? -16.618 2.084 -8.225 1.00 88.38 87 ARG A O 1
ATOM 710 N N . ALA A 1 88 ? -15.494 0.333 -7.384 1.00 84.88 88 ALA A N 1
ATOM 711 C CA . ALA A 1 88 ? -16.651 -0.279 -6.737 1.00 84.88 88 ALA A CA 1
ATOM 712 C C . ALA A 1 88 ? -16.832 0.151 -5.281 1.00 84.88 88 ALA A C 1
ATOM 714 O O . ALA A 1 88 ? -17.858 -0.169 -4.688 1.00 84.88 88 ALA A O 1
ATOM 715 N N . ALA A 1 89 ? -15.837 0.816 -4.692 1.00 69.69 89 ALA A N 1
ATOM 716 C CA . ALA A 1 89 ? -15.984 1.461 -3.403 1.00 69.69 89 ALA A CA 1
ATOM 717 C C . ALA A 1 89 ? -16.884 2.689 -3.593 1.00 69.69 89 ALA A C 1
ATOM 719 O O . ALA A 1 89 ? -16.397 3.800 -3.791 1.00 69.69 89 ALA A O 1
ATOM 720 N N . GLU A 1 90 ? -18.199 2.461 -3.590 1.00 55.19 90 GLU A N 1
ATOM 721 C CA . GLU A 1 90 ? -19.190 3.524 -3.463 1.00 55.19 90 GLU A CA 1
ATOM 722 C C . GLU A 1 90 ? -18.863 4.295 -2.180 1.00 55.19 90 GLU A C 1
ATOM 724 O O . GLU A 1 90 ? -18.978 3.781 -1.065 1.00 55.19 90 GLU A O 1
ATOM 729 N N . LEU A 1 91 ? -18.340 5.506 -2.361 1.00 41.28 91 LEU A N 1
ATOM 730 C CA . LEU A 1 91 ? -18.190 6.470 -1.284 1.00 41.28 91 LEU A CA 1
ATOM 731 C C . LEU A 1 91 ? -19.607 6.872 -0.838 1.00 41.28 91 LEU A C 1
ATOM 733 O O . LEU A 1 91 ? -20.424 7.158 -1.718 1.00 41.28 91 LEU A O 1
ATOM 737 N N . PRO A 1 92 ? -19.924 6.888 0.469 1.00 36.31 92 PRO A N 1
ATOM 738 C CA . PRO A 1 92 ? -21.091 7.625 0.941 1.00 36.31 92 PRO A CA 1
ATOM 739 C C . PRO A 1 92 ? -20.957 9.125 0.642 1.00 36.31 92 PRO A C 1
ATOM 741 O O . PRO A 1 92 ? -19.813 9.643 0.679 1.00 36.31 92 PRO A O 1
#

Sequence (92 aa):
MICYVDIEHEKVLEDSEKRPAHLARCMDVKLRLEEISSQPCLVQRYLRLTRQRLSDWGIRALVISGNVADWAEYGEADLAEMCRIIRAAELP

Secondary structure (DSSP, 8-state):
-EEEEE---HHHHH-TTHHHHHHHHHHHHHHHHHHHHSS-EEEEEGGG--HHHHHHTT--EEEEPP--S-GGGS-HHHHHHHHHHHHH----

Foldseek 3Di:
DEEEEEADDVVQCVPPVNNVVVVVVQVVVQVVCCVVVVDHYHYYYLQPDAPVVCVVVVHPYYHYDDDPDDPVVDDPVSCVRVVVVVVPPPDD

Radius of gyration: 13.61 Å; Cα contacts (8 Å, |Δi|>4): 98; chains: 1; bounding box: 41×21×35 Å